Protein AF-A0A8S3DIQ6-F1 (afdb_monomer)

pLDDT: mean 82.95, std 13.75, range [52.34, 98.12]

Foldseek 3Di:
DVVVVVVVVCVVVVVVVVVVVVVVVVVVVVVCCVVCVPDDDDDDDQFDFDWAQDPPDDDDDDPDPPVPDDRTDTRDGRHD

Organism: NCBI:txid392030

Mean predicted aligned error: 11.25 Å

Secondary structure (DSSP, 8-state):
-HHHHHHHHHHHHHHHHHHHHHHHHHHHHHHHHHHHTTPPP----TT-EEEE-PPTTS---SSS-TTSS-SSEEEEEP--

Structure (mmCIF, N/CA/C/O backbone):
data_AF-A0A8S3DIQ6-F1
#
_entry.id   AF-A0A8S3DIQ6-F1
#
loop_
_atom_site.group_PDB
_atom_site.id
_atom_site.type_symbol
_atom_site.label_atom_id
_atom_site.label_alt_id
_atom_site.label_comp_id
_atom_site.label_asym_id
_atom_site.label_entity_id
_atom_site.label_seq_id
_atom_site.pdbx_PDB_ins_code
_atom_site.Cartn_x
_atom_site.Cartn_y
_atom_site.Cartn_z
_atom_site.occupancy
_atom_site.B_iso_or_equiv
_atom_site.auth_seq_id
_atom_site.auth_comp_id
_atom_site.auth_asym_id
_atom_site.auth_atom_id
_atom_site.pdbx_PDB_model_num
ATOM 1 N N . GLU A 1 1 ? 5.961 0.190 -48.205 1.00 61.47 1 GLU A N 1
ATOM 2 C CA . GLU A 1 1 ? 7.189 0.631 -47.497 1.00 61.47 1 GLU A CA 1
ATOM 3 C C . GLU A 1 1 ? 7.015 0.836 -45.982 1.00 61.47 1 GLU A C 1
ATOM 5 O O . GLU A 1 1 ? 7.824 0.304 -45.230 1.00 61.47 1 GLU A O 1
ATOM 10 N N . LEU A 1 2 ? 5.928 1.455 -45.488 1.00 63.28 2 LEU A N 1
ATOM 11 C CA . LEU A 1 2 ? 5.652 1.614 -44.037 1.00 63.28 2 LEU A CA 1
ATOM 12 C C . LEU A 1 2 ? 5.674 0.310 -43.205 1.00 63.28 2 LEU A C 1
ATOM 14 O O . LEU A 1 2 ? 6.076 0.315 -42.043 1.00 63.28 2 LEU A O 1
ATOM 18 N N . SER A 1 3 ? 5.263 -0.820 -43.789 1.00 78.69 3 SER A N 1
ATOM 19 C CA . SER A 1 3 ? 5.250 -2.123 -43.102 1.00 78.69 3 SER A CA 1
ATOM 20 C C . SER A 1 3 ? 6.658 -2.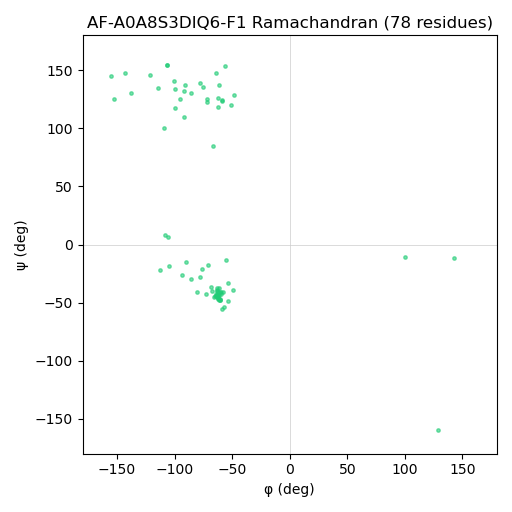663 -42.810 1.00 78.69 3 SER A C 1
ATOM 22 O O . SER A 1 3 ? 6.881 -3.234 -41.745 1.00 78.69 3 SER A O 1
ATOM 24 N N . ALA A 1 4 ? 7.623 -2.449 -43.712 1.00 81.75 4 ALA A N 1
ATOM 25 C CA . ALA A 1 4 ? 8.998 -2.923 -43.538 1.00 81.75 4 ALA A CA 1
ATOM 26 C C . ALA A 1 4 ? 9.741 -2.102 -42.474 1.00 81.75 4 ALA A C 1
ATOM 28 O O . ALA A 1 4 ? 10.387 -2.669 -41.594 1.00 81.75 4 ALA A O 1
ATOM 29 N N . TYR A 1 5 ? 9.557 -0.778 -42.497 1.00 80.38 5 TYR A N 1
ATOM 30 C CA . TYR A 1 5 ? 10.087 0.126 -41.477 1.00 80.38 5 TYR A CA 1
ATOM 31 C C . TYR A 1 5 ? 9.537 -0.202 -40.082 1.00 80.38 5 TYR A C 1
ATOM 33 O O . TYR A 1 5 ? 10.304 -0.369 -39.138 1.00 80.38 5 TYR A O 1
ATOM 41 N N . ARG A 1 6 ? 8.217 -0.403 -39.960 1.00 82.12 6 ARG A N 1
ATOM 42 C CA . ARG A 1 6 ? 7.578 -0.807 -38.698 1.00 82.12 6 ARG A CA 1
ATOM 43 C C . ARG A 1 6 ? 8.090 -2.154 -38.188 1.00 8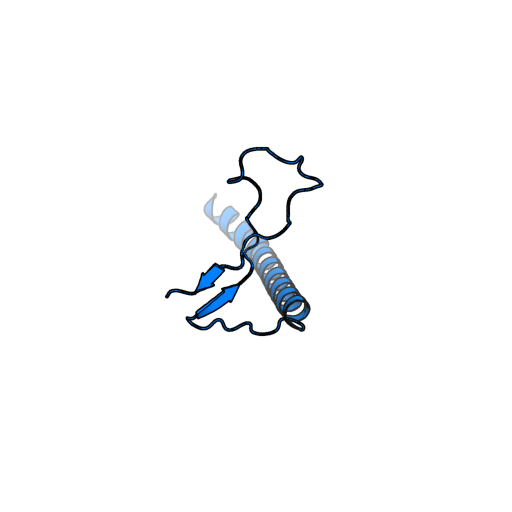2.12 6 ARG A C 1
ATOM 45 O O . ARG A 1 6 ? 8.304 -2.296 -36.991 1.00 82.12 6 ARG A O 1
ATOM 52 N N . LYS A 1 7 ? 8.293 -3.138 -39.071 1.00 83.31 7 LYS A N 1
ATOM 53 C CA . LYS A 1 7 ? 8.852 -4.445 -38.693 1.00 83.31 7 LYS A CA 1
ATOM 54 C C . LYS A 1 7 ? 10.272 -4.309 -38.148 1.00 83.31 7 LYS A C 1
ATOM 56 O O . LYS A 1 7 ? 10.539 -4.856 -37.088 1.00 83.31 7 LYS A O 1
ATOM 61 N N . ARG A 1 8 ? 11.143 -3.543 -38.812 1.00 81.31 8 ARG A N 1
ATOM 62 C CA . ARG A 1 8 ? 12.511 -3.287 -38.333 1.00 81.31 8 ARG A CA 1
ATOM 63 C C . ARG A 1 8 ? 12.507 -2.567 -36.986 1.00 81.31 8 ARG A C 1
ATOM 65 O O . ARG A 1 8 ? 13.140 -3.025 -36.049 1.00 81.31 8 ARG A O 1
ATOM 72 N N . LEU A 1 9 ? 11.702 -1.512 -36.867 1.00 80.19 9 LEU A N 1
ATOM 73 C CA . LEU A 1 9 ? 11.550 -0.763 -35.624 1.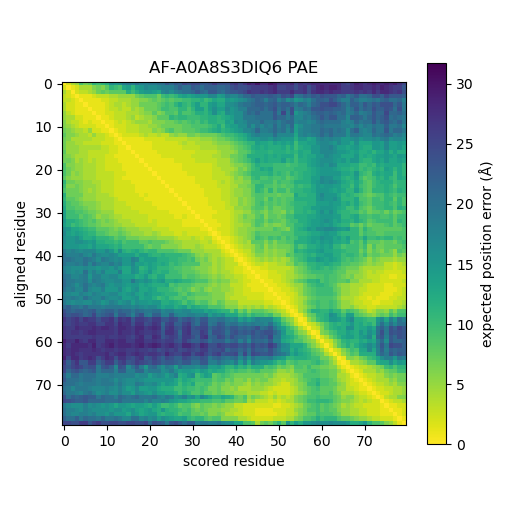00 80.19 9 LEU A CA 1
ATOM 74 C C . LEU A 1 9 ? 11.076 -1.658 -34.469 1.00 80.19 9 LEU A C 1
ATOM 76 O O . LEU A 1 9 ? 11.572 -1.536 -33.358 1.00 80.19 9 LEU A O 1
ATOM 80 N N . LEU A 1 10 ? 10.137 -2.573 -34.719 1.00 84.06 10 LEU A N 1
ATOM 81 C CA . LEU A 1 10 ? 9.705 -3.544 -33.714 1.00 84.06 10 LEU A CA 1
ATOM 82 C C . LEU A 1 10 ? 10.811 -4.550 -33.383 1.00 84.06 10 LEU A C 1
ATOM 84 O O . LEU A 1 10 ? 10.991 -4.868 -32.217 1.00 84.06 10 LEU A O 1
ATOM 88 N N . VAL A 1 11 ? 11.574 -5.035 -34.360 1.00 88.19 11 VAL A N 1
ATOM 89 C CA . VAL A 1 11 ? 12.711 -5.931 -34.091 1.00 88.19 11 VAL A CA 1
ATOM 90 C C . VAL A 1 11 ? 13.763 -5.246 -33.214 1.00 88.19 11 VAL A C 1
ATOM 92 O O . VAL A 1 11 ? 14.285 -5.888 -32.309 1.00 88.19 11 VAL A O 1
ATOM 95 N N . ASP A 1 12 ? 13.998 -3.951 -33.415 1.00 84.25 12 ASP A N 1
ATOM 96 C CA . ASP A 1 12 ? 15.003 -3.189 -32.669 1.00 84.25 12 ASP A CA 1
ATOM 97 C C . ASP A 1 12 ? 14.489 -2.742 -31.280 1.00 84.25 12 ASP A C 1
ATOM 99 O O . ASP A 1 12 ? 15.207 -2.826 -30.284 1.00 84.25 12 ASP A O 1
ATOM 103 N N . LEU A 1 13 ? 13.228 -2.295 -31.178 1.00 86.50 13 LEU A N 1
ATOM 104 C CA . LEU A 1 13 ? 12.650 -1.757 -29.936 1.00 86.50 13 LEU A CA 1
ATOM 105 C C . LEU A 1 13 ? 12.069 -2.823 -29.005 1.00 86.50 13 LEU A C 1
ATOM 107 O O . LEU A 1 13 ? 12.047 -2.622 -27.791 1.00 86.50 13 LEU A O 1
ATOM 111 N N . MET A 1 14 ? 11.571 -3.944 -29.532 1.00 90.31 14 MET A N 1
ATOM 112 C CA . MET A 1 14 ? 10.954 -4.981 -28.697 1.00 90.31 14 MET A CA 1
ATOM 113 C C . MET A 1 14 ? 11.935 -5.619 -27.704 1.00 90.31 14 MET A C 1
ATOM 115 O O . MET A 1 14 ? 11.520 -5.845 -26.566 1.00 90.31 14 MET A O 1
ATOM 119 N N . PRO A 1 15 ? 13.209 -5.885 -28.054 1.00 93.06 15 PRO A N 1
ATOM 120 C CA . PRO A 1 15 ? 14.207 -6.329 -27.087 1.00 93.06 15 PRO A CA 1
ATOM 121 C C . PRO A 1 15 ? 14.426 -5.298 -25.978 1.00 93.06 15 PRO A C 1
ATOM 123 O O . PRO A 1 15 ? 14.341 -5.653 -24.808 1.00 93.06 15 PRO A O 1
ATOM 126 N N . ALA A 1 16 ? 14.606 -4.020 -26.328 1.00 91.44 16 ALA A N 1
ATOM 127 C CA . ALA A 1 16 ? 14.813 -2.944 -25.355 1.00 91.44 16 ALA A CA 1
ATOM 128 C C . ALA A 1 16 ? 13.601 -2.736 -24.427 1.00 91.44 16 ALA A C 1
ATOM 130 O O . ALA A 1 16 ? 13.750 -2.493 -23.232 1.00 91.44 16 ALA A O 1
ATOM 131 N N . TYR A 1 17 ? 12.384 -2.866 -24.957 1.00 93.62 17 TYR A N 1
ATOM 132 C CA . TYR A 1 17 ? 11.165 -2.812 -24.153 1.00 93.62 17 TYR A CA 1
ATOM 133 C C . TYR A 1 17 ? 11.078 -3.983 -23.166 1.00 93.62 17 TYR A C 1
ATOM 135 O O . TYR A 1 17 ? 10.735 -3.784 -22.000 1.00 93.62 17 TYR A O 1
ATOM 143 N N . ARG A 1 18 ? 11.390 -5.204 -23.621 1.00 94.88 18 ARG A N 1
ATOM 144 C CA . ARG A 1 18 ? 11.370 -6.402 -22.771 1.00 94.88 18 ARG A CA 1
ATOM 145 C C . ARG A 1 18 ? 12.384 -6.292 -21.639 1.00 94.88 18 ARG A C 1
ATOM 147 O O . ARG A 1 18 ? 12.003 -6.488 -20.492 1.00 94.88 18 ARG A O 1
ATOM 154 N N . THR A 1 19 ? 13.617 -5.888 -21.941 1.00 96.44 19 THR A N 1
ATOM 155 C CA . THR A 1 19 ? 14.657 -5.717 -20.918 1.00 96.44 19 THR A CA 1
ATOM 156 C C . THR A 1 19 ? 14.277 -4.644 -19.901 1.00 96.44 19 THR A C 1
ATOM 158 O O . THR A 1 19 ? 14.383 -4.874 -18.700 1.00 96.44 19 THR A O 1
ATOM 161 N N . ALA A 1 20 ? 13.765 -3.494 -20.349 1.00 96.81 20 ALA A N 1
ATOM 162 C CA . ALA A 1 20 ? 13.304 -2.443 -19.444 1.00 96.81 20 ALA A CA 1
ATOM 163 C C . ALA A 1 20 ? 12.180 -2.932 -18.517 1.00 96.81 20 ALA A C 1
ATOM 165 O O . ALA A 1 20 ? 12.176 -2.627 -17.324 1.00 96.81 20 ALA A O 1
ATOM 166 N N . ARG A 1 21 ? 11.241 -3.719 -19.050 1.00 97.31 21 ARG A N 1
ATOM 167 C CA . ARG A 1 21 ? 10.141 -4.291 -18.272 1.00 97.31 21 ARG A CA 1
ATOM 168 C C . ARG A 1 21 ? 10.630 -5.301 -17.234 1.00 97.31 21 ARG A C 1
ATOM 170 O O . ARG A 1 21 ? 10.223 -5.210 -16.083 1.00 97.31 21 ARG A O 1
ATOM 177 N N . GLU A 1 22 ? 11.536 -6.196 -17.612 1.00 97.94 22 GLU A N 1
ATOM 178 C CA . GLU A 1 22 ? 12.139 -7.168 -16.691 1.00 97.94 22 GLU A CA 1
ATOM 179 C C . GLU A 1 22 ? 12.882 -6.473 -15.540 1.00 97.94 22 GLU A C 1
ATOM 181 O O . GLU A 1 22 ? 12.725 -6.846 -14.378 1.00 97.94 22 GLU A O 1
ATOM 186 N N . LEU A 1 23 ? 13.635 -5.409 -15.836 1.00 98.12 23 LEU A N 1
ATOM 187 C CA . LEU A 1 23 ? 14.328 -4.619 -14.815 1.00 98.12 23 LEU A CA 1
ATOM 188 C C . LEU A 1 23 ? 13.356 -3.930 -13.849 1.00 98.12 23 LEU A C 1
ATOM 190 O O . LEU A 1 23 ? 13.614 -3.888 -12.643 1.00 98.12 23 LEU A O 1
ATOM 194 N N . LEU A 1 24 ? 12.235 -3.410 -14.355 1.00 98.00 24 LEU A N 1
ATOM 195 C CA . LEU A 1 24 ? 11.186 -2.831 -13.515 1.00 98.00 24 LEU A CA 1
ATOM 196 C C . LEU A 1 24 ? 10.550 -3.882 -12.605 1.00 98.00 24 LEU A C 1
ATOM 198 O O . LEU A 1 24 ? 10.367 -3.618 -11.418 1.00 98.00 24 LEU A O 1
ATOM 202 N N . ASP A 1 25 ? 10.271 -5.077 -13.122 1.00 97.88 25 ASP A N 1
ATOM 203 C CA . ASP A 1 25 ? 9.690 -6.161 -12.330 1.00 97.88 25 ASP A CA 1
ATOM 204 C C . ASP A 1 25 ? 10.640 -6.600 -11.204 1.00 97.88 25 ASP A C 1
ATOM 206 O O . ASP A 1 25 ? 10.218 -6.728 -10.051 1.00 97.88 25 ASP A O 1
ATOM 210 N N . ILE A 1 26 ? 11.940 -6.734 -11.490 1.00 97.88 26 ILE A N 1
ATOM 211 C CA . ILE A 1 26 ? 12.970 -7.030 -10.478 1.00 97.88 26 ILE A CA 1
ATOM 212 C C . ILE A 1 26 ? 13.046 -5.914 -9.427 1.00 97.88 26 ILE A C 1
ATOM 214 O O . ILE A 1 26 ? 13.125 -6.185 -8.223 1.00 97.88 26 ILE A O 1
ATOM 218 N N . SER A 1 27 ? 12.997 -4.653 -9.862 1.00 97.06 27 SER A N 1
ATOM 219 C CA . SER A 1 27 ? 12.990 -3.494 -8.967 1.00 97.06 27 SER A CA 1
ATOM 220 C C . SER A 1 27 ? 11.775 -3.514 -8.033 1.00 97.06 27 SER A C 1
ATOM 222 O O . SER A 1 27 ? 11.931 -3.422 -6.814 1.00 97.06 27 SER A O 1
ATOM 224 N N . HIS A 1 28 ? 10.571 -3.744 -8.566 1.00 96.88 28 HIS A N 1
ATOM 225 C CA . HIS A 1 28 ? 9.343 -3.849 -7.776 1.00 96.88 28 HIS A CA 1
ATOM 226 C C . HIS A 1 28 ? 9.375 -5.020 -6.790 1.00 96.88 28 HIS A C 1
ATOM 228 O O . HIS A 1 28 ? 8.951 -4.869 -5.644 1.00 96.88 28 HIS A O 1
ATOM 234 N N . GLN A 1 29 ? 9.904 -6.178 -7.192 1.00 96.69 29 GLN A N 1
ATOM 235 C C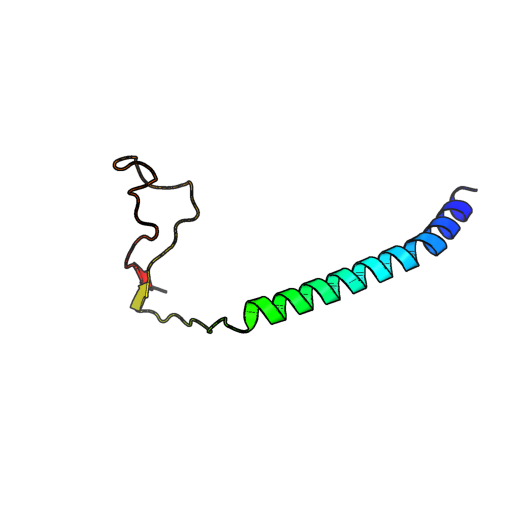A . GLN A 1 29 ? 10.071 -7.324 -6.293 1.00 96.69 29 GLN A CA 1
ATOM 236 C C . GLN A 1 29 ? 11.039 -7.007 -5.150 1.00 96.69 29 GLN A C 1
ATOM 238 O O . GLN A 1 29 ? 10.753 -7.311 -3.990 1.00 96.69 29 GLN A O 1
ATOM 243 N N . THR A 1 30 ? 12.156 -6.349 -5.459 1.00 96.00 30 THR A N 1
ATOM 244 C CA . THR A 1 30 ? 13.161 -5.935 -4.472 1.00 96.00 30 THR A CA 1
ATOM 245 C C . THR A 1 30 ? 12.572 -4.925 -3.492 1.00 96.00 30 THR A C 1
ATOM 247 O O . THR A 1 30 ? 12.724 -5.071 -2.278 1.00 96.00 30 THR A O 1
ATOM 250 N N . GLN A 1 31 ? 11.832 -3.944 -4.014 1.00 94.38 31 GLN A N 1
ATOM 251 C CA . GLN A 1 31 ? 11.103 -2.959 -3.229 1.00 94.38 31 GLN A CA 1
ATOM 252 C C . GLN A 1 31 ? 10.102 -3.653 -2.300 1.00 94.38 31 GLN A C 1
ATOM 254 O O . GLN A 1 31 ? 10.178 -3.502 -1.083 1.00 94.38 31 GLN A O 1
ATOM 259 N N . SER A 1 32 ? 9.209 -4.473 -2.853 1.00 93.25 32 SER A N 1
ATOM 260 C CA . SER A 1 32 ? 8.210 -5.218 -2.086 1.00 93.25 32 SER A CA 1
ATOM 261 C C . SER A 1 32 ? 8.862 -6.029 -0.969 1.00 93.25 32 SER A C 1
ATOM 263 O O . SER A 1 32 ? 8.479 -5.891 0.190 1.00 93.25 32 SER A O 1
ATOM 265 N N . ARG A 1 33 ? 9.921 -6.789 -1.274 1.00 92.00 33 ARG A N 1
ATOM 266 C CA . ARG A 1 33 ? 10.665 -7.554 -0.272 1.00 92.00 33 ARG A CA 1
ATOM 267 C C . ARG A 1 33 ? 11.202 -6.648 0.833 1.00 92.00 33 ARG A C 1
ATOM 269 O O . ARG A 1 33 ? 10.899 -6.909 1.990 1.00 92.00 33 ARG A O 1
ATOM 276 N N . HIS A 1 34 ? 11.945 -5.593 0.492 1.00 92.38 34 HIS A N 1
ATOM 277 C CA . HIS A 1 34 ? 12.589 -4.699 1.460 1.00 92.38 34 HIS A CA 1
ATOM 278 C C . HIS A 1 34 ? 11.577 -3.966 2.354 1.00 92.38 34 HIS A C 1
ATOM 280 O O . HIS A 1 34 ? 11.725 -3.935 3.574 1.00 92.38 34 HIS A O 1
ATOM 286 N N . TYR A 1 35 ? 10.516 -3.405 1.770 1.00 89.56 35 TYR A N 1
ATOM 287 C CA . TYR A 1 35 ? 9.505 -2.658 2.522 1.00 89.56 35 TYR A CA 1
ATOM 288 C C . TYR A 1 35 ? 8.542 -3.560 3.303 1.00 89.56 35 TYR A C 1
ATOM 290 O O . TYR A 1 35 ? 7.930 -3.090 4.265 1.00 89.56 35 TYR A O 1
ATOM 298 N N . ASN A 1 36 ? 8.407 -4.837 2.927 1.00 90.75 36 ASN A N 1
ATOM 299 C CA . ASN A 1 36 ? 7.559 -5.790 3.641 1.00 90.75 36 ASN A CA 1
ATOM 300 C C . ASN A 1 36 ? 8.288 -6.547 4.763 1.00 90.75 36 ASN A C 1
ATOM 302 O O . ASN A 1 36 ? 7.593 -7.085 5.617 1.00 90.75 36 ASN A O 1
ATOM 306 N N . VAL A 1 37 ? 9.634 -6.553 4.832 1.00 90.44 37 VAL A N 1
ATOM 307 C CA . VAL A 1 37 ? 10.407 -7.311 5.854 1.00 90.44 37 VAL A CA 1
ATOM 308 C C . VAL A 1 37 ? 9.906 -7.069 7.281 1.00 90.44 37 VAL A C 1
ATOM 310 O O . VAL A 1 37 ? 9.844 -7.994 8.085 1.00 90.44 37 VAL A O 1
ATOM 313 N N . HIS A 1 38 ? 9.541 -5.828 7.602 1.00 85.25 38 HIS A N 1
ATOM 314 C CA . HIS A 1 38 ? 9.115 -5.434 8.948 1.00 85.25 38 HIS A CA 1
ATOM 315 C C . HIS A 1 38 ? 7.616 -5.153 9.060 1.00 85.25 38 HIS A C 1
ATOM 317 O O . HIS A 1 38 ? 7.159 -4.659 10.095 1.00 85.25 38 HIS A O 1
ATOM 323 N N . ARG A 1 39 ? 6.833 -5.447 8.016 1.00 85.12 39 ARG A N 1
ATOM 324 C CA . ARG A 1 39 ? 5.379 -5.334 8.111 1.00 85.12 39 ARG A CA 1
ATOM 325 C C . ARG A 1 39 ? 4.864 -6.457 8.994 1.00 85.12 39 ARG A C 1
ATOM 327 O O . ARG A 1 39 ? 5.127 -7.628 8.748 1.00 85.12 39 ARG A O 1
ATOM 334 N N . ARG A 1 40 ? 4.120 -6.082 10.028 1.00 85.88 40 ARG A N 1
ATOM 335 C CA . ARG A 1 40 ? 3.369 -7.031 10.844 1.00 85.88 40 ARG A CA 1
ATOM 336 C C . ARG A 1 40 ? 1.971 -7.149 10.246 1.00 85.88 40 ARG A C 1
ATOM 338 O O . ARG A 1 40 ? 1.389 -6.100 9.953 1.00 85.88 40 ARG A O 1
ATOM 345 N N . PRO A 1 41 ? 1.441 -8.367 10.045 1.00 83.62 41 PRO A N 1
ATOM 346 C CA . PRO A 1 41 ? 0.031 -8.513 9.728 1.00 83.62 41 PRO A CA 1
ATOM 347 C C . PRO A 1 41 ? -0.761 -7.903 10.888 1.00 83.62 41 PRO A C 1
ATOM 349 O O . PRO A 1 41 ? -0.530 -8.237 12.050 1.00 83.62 41 PRO A O 1
ATOM 352 N N . LEU A 1 42 ? -1.611 -6.932 10.571 1.00 84.38 42 LEU A N 1
ATOM 353 C CA . LEU A 1 42 ? -2.510 -6.306 11.527 1.00 84.38 42 LEU A CA 1
ATOM 354 C C . LEU A 1 42 ? -3.910 -6.777 11.164 1.00 84.38 42 LEU A C 1
ATOM 356 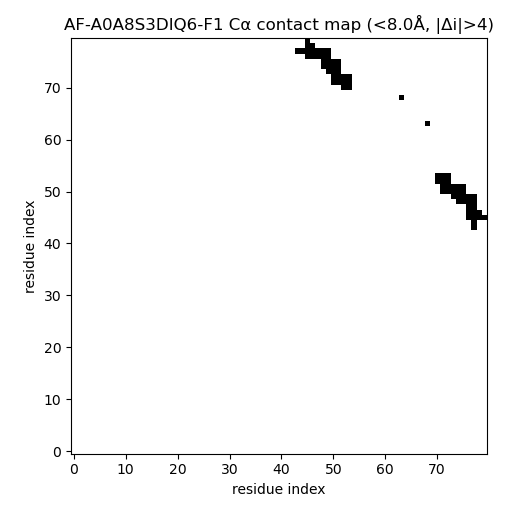O O . LEU A 1 42 ? -4.488 -6.313 10.183 1.00 84.38 42 LEU A O 1
ATOM 360 N N . GLU A 1 43 ? -4.394 -7.755 11.914 1.00 89.06 43 GLU A N 1
ATOM 361 C CA . GLU A 1 43 ? -5.761 -8.242 11.799 1.00 89.06 43 GLU A CA 1
ATOM 362 C C . GLU A 1 43 ? -6.632 -7.449 12.764 1.00 89.06 43 GLU A C 1
ATOM 364 O O . GLU A 1 43 ? -6.229 -7.155 13.890 1.00 89.06 43 GLU A O 1
ATOM 369 N N . PHE A 1 44 ? -7.806 -7.063 12.286 1.00 90.62 44 PHE A N 1
ATOM 370 C CA . PHE A 1 44 ? -8.770 -6.289 13.044 1.00 90.62 44 PHE A CA 1
ATOM 371 C C . PHE A 1 44 ? -10.009 -7.139 13.283 1.00 90.62 44 PHE A C 1
ATOM 373 O O . PHE A 1 44 ? -10.517 -7.757 12.348 1.00 90.62 44 PHE A O 1
ATOM 380 N N . ASN A 1 45 ? -10.509 -7.134 14.514 1.00 93.31 45 ASN A N 1
ATOM 381 C CA . ASN A 1 45 ? -11.729 -7.830 14.887 1.00 93.31 45 ASN A CA 1
ATOM 382 C C . ASN A 1 45 ? -12.881 -6.851 15.105 1.00 93.31 45 ASN A C 1
ATOM 384 O O . ASN A 1 45 ? -12.695 -5.689 15.481 1.00 93.31 45 ASN A O 1
ATOM 388 N N . ILE A 1 46 ? -14.104 -7.350 14.922 1.00 95.12 46 ILE A N 1
ATOM 389 C CA . ILE A 1 46 ? -15.311 -6.611 15.289 1.00 95.12 46 ILE A CA 1
ATOM 390 C C . ILE A 1 46 ? -15.245 -6.302 16.787 1.00 95.12 46 ILE A C 1
ATOM 392 O O . ILE A 1 46 ? -15.112 -7.193 17.624 1.00 95.12 46 ILE A O 1
ATOM 396 N N . GLY A 1 47 ? -15.363 -5.021 17.119 1.00 92.81 47 GLY A N 1
ATOM 397 C CA . GLY A 1 47 ? -15.279 -4.515 18.480 1.00 92.81 47 GLY A CA 1
ATOM 398 C C . GLY A 1 47 ? -13.937 -3.906 18.878 1.00 92.81 47 GLY A C 1
ATOM 399 O O . GLY A 1 47 ? -13.910 -3.220 19.902 1.00 92.81 47 GLY A O 1
ATOM 400 N N . ASP A 1 48 ? -12.882 -4.068 18.075 1.00 94.44 48 ASP A N 1
ATOM 401 C CA . ASP A 1 48 ? -11.594 -3.419 18.325 1.00 94.44 48 ASP A CA 1
ATOM 402 C C . ASP A 1 48 ? -11.714 -1.892 18.236 1.00 94.44 48 ASP A C 1
ATOM 404 O O . ASP A 1 48 ? -12.503 -1.345 17.459 1.00 94.44 48 ASP A O 1
ATOM 408 N N . LEU A 1 49 ? -10.906 -1.199 19.042 1.00 93.94 49 LEU A N 1
ATOM 409 C CA . LEU A 1 49 ? -10.797 0.256 19.047 1.00 93.94 49 LEU A CA 1
ATOM 410 C C . LEU A 1 49 ? -9.569 0.694 18.249 1.00 93.94 49 LEU A C 1
ATOM 412 O O . LEU A 1 49 ? -8.434 0.404 18.629 1.00 93.94 49 LEU A O 1
ATOM 416 N N . VAL A 1 50 ? -9.793 1.431 17.164 1.00 90.94 50 VAL A N 1
ATOM 417 C CA . VAL A 1 50 ? -8.742 1.836 16.226 1.00 90.94 50 VAL A CA 1
ATOM 418 C C . VAL A 1 50 ? -8.635 3.348 16.081 1.00 90.94 50 VAL A C 1
ATOM 420 O O . VAL A 1 50 ? -9.620 4.085 16.124 1.00 90.94 50 VAL A O 1
ATOM 423 N N . TRP A 1 51 ? -7.404 3.808 15.876 1.00 90.88 51 TRP A N 1
ATOM 424 C CA . TRP A 1 51 ? -7.098 5.191 15.525 1.00 90.88 51 TRP A CA 1
ATOM 425 C C . TRP A 1 51 ? -6.969 5.308 14.011 1.00 90.88 51 TRP A C 1
ATOM 427 O O . TRP A 1 51 ? -6.150 4.614 13.404 1.00 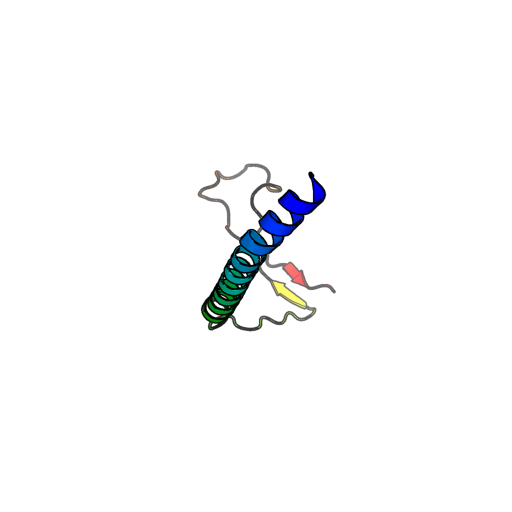90.88 51 TRP A O 1
ATOM 437 N N . VAL A 1 52 ? -7.728 6.212 13.402 1.00 85.94 52 VAL A N 1
ATOM 438 C CA . VAL A 1 52 ? -7.752 6.401 11.949 1.00 85.94 52 VAL A CA 1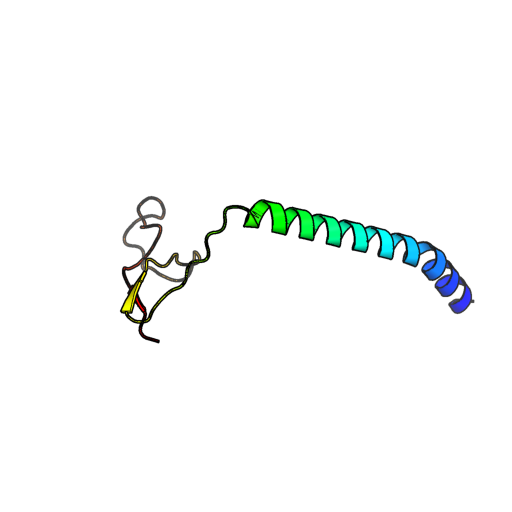
ATOM 439 C C . VAL A 1 52 ? -6.874 7.590 11.583 1.00 85.94 52 VAL A C 1
ATOM 441 O O . VAL A 1 52 ? -6.919 8.639 12.218 1.00 85.94 52 VAL A O 1
ATOM 444 N N . THR A 1 53 ? -6.031 7.427 10.564 1.00 83.19 53 THR A N 1
ATOM 445 C CA . THR A 1 53 ? -5.280 8.552 9.992 1.00 83.19 53 THR A CA 1
ATOM 446 C C . THR A 1 53 ? -6.111 9.122 8.852 1.00 83.19 53 THR A C 1
ATOM 448 O O . THR A 1 53 ? -6.262 8.462 7.826 1.00 83.19 53 THR A O 1
ATOM 451 N N . SER A 1 54 ? -6.664 10.321 9.024 1.00 70.81 54 SER A N 1
ATOM 452 C CA . SER A 1 54 ? -7.376 11.016 7.951 1.00 70.81 54 SER A CA 1
ATOM 453 C C . SER A 1 54 ? -6.406 11.292 6.797 1.00 70.81 54 SER A C 1
ATOM 455 O O . SER A 1 54 ? -5.356 11.909 7.013 1.00 70.81 54 SER A O 1
ATOM 457 N N . LEU A 1 55 ? -6.734 10.870 5.571 1.00 64.12 55 LEU A N 1
ATOM 458 C CA . LEU A 1 55 ? -6.010 11.346 4.392 1.00 64.12 55 LEU A CA 1
ATOM 459 C C . LEU A 1 55 ? -6.227 12.864 4.322 1.00 64.12 55 LEU A C 1
ATOM 461 O O . LEU A 1 55 ? -7.365 13.329 4.285 1.00 64.12 55 LEU A O 1
ATOM 465 N N . SER A 1 56 ? -5.145 13.635 4.409 1.00 55.94 56 SER A N 1
ATOM 466 C CA . SER A 1 56 ? -5.191 15.087 4.592 1.00 55.94 56 SER A CA 1
ATOM 467 C C . SER A 1 56 ? -6.108 15.770 3.573 1.00 55.94 56 SER A C 1
ATOM 469 O O . SER A 1 56 ? -5.831 15.708 2.376 1.00 55.94 56 SER A O 1
ATOM 471 N N . GLY A 1 57 ? -7.143 16.468 4.049 1.00 54.06 57 GLY A N 1
ATOM 472 C CA . GLY A 1 57 ? -7.844 17.469 3.243 1.00 54.06 57 GLY A CA 1
ATOM 473 C C . GLY A 1 57 ? -9.357 17.585 3.406 1.00 54.06 57 GLY A C 1
ATOM 474 O O . GLY A 1 57 ? -9.892 18.559 2.892 1.00 54.06 57 GLY A O 1
ATOM 475 N N . ILE A 1 58 ? -10.056 16.656 4.074 1.00 53.69 58 ILE A N 1
ATOM 476 C CA . ILE A 1 58 ? -11.533 16.619 3.959 1.00 53.69 58 ILE A CA 1
ATOM 477 C C . ILE A 1 58 ? -12.305 16.973 5.236 1.00 53.69 58 ILE A C 1
ATOM 479 O O . ILE A 1 58 ? -13.411 17.485 5.132 1.00 53.69 58 ILE A O 1
ATOM 483 N N . THR A 1 59 ? -11.735 16.861 6.427 1.00 53.81 59 THR A N 1
ATOM 484 C CA . THR A 1 59 ? -12.398 17.294 7.670 1.00 53.81 59 THR A CA 1
ATOM 485 C C . THR A 1 59 ? -11.284 17.650 8.647 1.00 53.81 59 THR A C 1
ATOM 487 O O . THR A 1 59 ? -10.311 16.920 8.759 1.00 53.81 59 THR A O 1
ATOM 490 N N . MET A 1 60 ? -11.228 18.835 9.244 1.00 52.88 60 MET A N 1
ATOM 491 C CA . MET A 1 60 ? -12.142 19.316 10.272 1.00 52.88 60 MET A CA 1
ATOM 492 C C . MET A 1 60 ? -12.159 20.848 10.276 1.00 52.88 60 MET A C 1
ATOM 494 O O . MET A 1 60 ? -11.127 21.499 10.071 1.00 52.88 60 MET A O 1
ATOM 498 N N . ASP A 1 61 ? -13.326 21.413 10.560 1.00 54.38 61 ASP A N 1
ATOM 499 C CA . ASP A 1 61 ? -13.534 22.842 10.739 1.00 54.38 61 ASP A CA 1
ATOM 500 C C . ASP A 1 61 ? -12.489 23.447 11.690 1.00 54.38 61 ASP A C 1
ATOM 502 O O . ASP A 1 61 ? -12.174 22.938 12.770 1.00 54.38 61 ASP A O 1
ATOM 506 N N . LYS A 1 62 ? -11.863 24.519 11.204 1.00 53.72 62 LYS A N 1
ATOM 507 C CA . LYS A 1 62 ? -10.595 25.081 11.676 1.00 53.72 62 LYS A CA 1
ATOM 508 C C . LYS A 1 62 ? -10.697 25.662 13.095 1.00 53.72 62 LYS A C 1
ATOM 510 O O . LYS A 1 62 ? -10.823 26.871 13.243 1.00 53.72 62 LYS A O 1
ATOM 515 N N . TRP A 1 63 ? -10.548 24.845 14.141 1.00 52.34 63 TRP A N 1
ATOM 516 C CA . TRP A 1 63 ? -10.343 25.363 15.510 1.00 52.34 63 TRP A CA 1
ATOM 517 C C . TRP A 1 63 ? -8.853 25.485 15.881 1.00 52.34 63 TRP A C 1
ATOM 519 O O . TRP A 1 63 ? -8.470 26.308 16.709 1.00 52.34 63 TRP A O 1
ATOM 529 N N . ARG A 1 64 ? -7.960 24.692 15.273 1.00 55.06 64 ARG A N 1
ATOM 530 C CA . ARG A 1 64 ? -6.520 24.691 15.597 1.00 55.06 64 ARG A CA 1
ATOM 531 C C . ARG A 1 64 ? -5.695 24.625 14.315 1.00 55.06 64 ARG A C 1
ATOM 533 O O . ARG A 1 64 ? -5.978 23.806 13.443 1.00 55.06 64 ARG A O 1
ATOM 540 N N . GLY A 1 65 ? -4.703 25.509 14.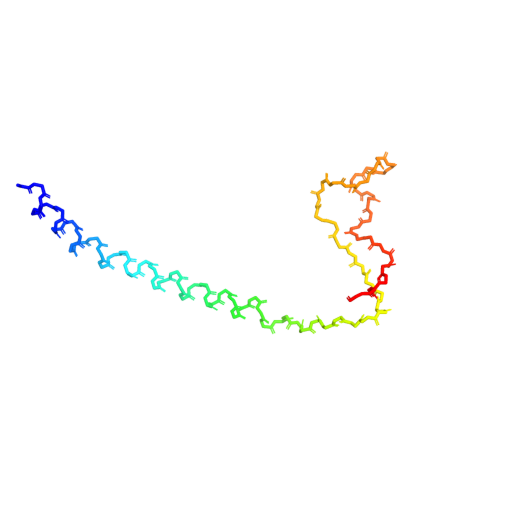172 1.00 60.22 65 GLY A N 1
ATOM 541 C CA . GLY A 1 65 ? -3.817 25.533 13.001 1.00 60.22 65 GLY A CA 1
ATOM 542 C C . GLY A 1 65 ? -3.128 24.182 12.784 1.00 60.22 65 GLY 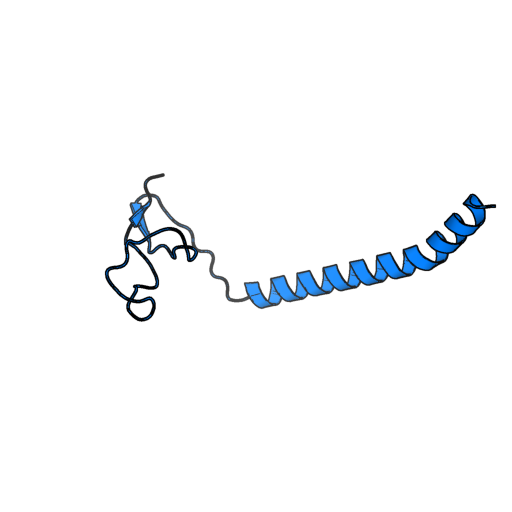A C 1
ATOM 543 O O . GLY A 1 65 ? -2.915 23.446 13.745 1.00 60.22 65 GLY A O 1
ATOM 544 N N . GLY A 1 66 ? -2.752 23.857 11.542 1.00 65.69 66 GLY A N 1
ATOM 545 C CA . GLY A 1 66 ? -2.285 22.516 11.138 1.00 65.69 66 GLY A CA 1
ATOM 546 C C . GLY A 1 66 ? -1.104 21.929 11.930 1.00 65.69 66 GLY A C 1
ATOM 547 O O . GLY A 1 66 ? -0.854 20.733 11.850 1.00 65.69 66 GLY A O 1
ATOM 548 N N . LYS A 1 67 ? -0.398 22.734 12.738 1.00 69.75 67 LYS A N 1
ATOM 549 C CA . LYS A 1 67 ? 0.655 22.268 13.659 1.00 69.75 67 LYS A CA 1
ATOM 550 C C . LYS A 1 67 ? 0.126 21.619 14.945 1.00 69.75 67 LYS A C 1
ATOM 552 O O . LYS A 1 67 ? 0.830 20.804 15.527 1.00 69.75 67 LYS A O 1
ATOM 557 N N . LEU A 1 68 ? -1.067 22.003 15.403 1.00 73.50 68 LEU A N 1
ATOM 558 C CA . LEU A 1 68 ? -1.673 21.539 16.660 1.00 73.50 68 LEU A CA 1
ATOM 559 C C . LEU A 1 68 ? -2.818 20.543 16.435 1.00 73.50 68 LEU A C 1
ATOM 561 O O . LEU A 1 68 ? -3.518 20.190 17.383 1.00 73.50 68 LEU A O 1
ATOM 565 N N . GLN A 1 69 ? -3.045 20.121 15.190 1.00 72.81 69 GLN A N 1
ATOM 566 C CA . GLN A 1 69 ? -4.065 19.127 14.885 1.00 72.81 69 GLN A CA 1
ATOM 567 C C . GLN A 1 69 ? -3.562 17.724 15.247 1.00 72.81 69 GLN A C 1
ATOM 569 O O . GLN A 1 69 ? -2.391 17.407 15.001 1.00 72.81 69 GLN A O 1
ATOM 574 N N . PRO A 1 70 ? -4.419 16.877 15.842 1.00 75.94 70 PRO A N 1
ATOM 575 C CA . PRO A 1 70 ? -4.063 15.492 16.088 1.00 75.94 70 PRO A CA 1
ATOM 576 C C . PRO A 1 70 ? -3.783 14.796 14.751 1.00 75.94 70 PRO A C 1
ATOM 578 O O . PRO A 1 70 ? -4.497 14.983 13.773 1.00 75.94 70 PRO A O 1
ATOM 581 N N . ARG A 1 71 ? -2.726 13.977 14.701 1.00 75.69 71 ARG A N 1
ATOM 582 C CA . ARG A 1 71 ? -2.367 13.227 13.481 1.00 75.69 71 ARG A CA 1
ATOM 583 C C . ARG A 1 71 ? -3.347 12.095 13.160 1.00 75.69 71 ARG A C 1
ATOM 585 O O . ARG A 1 71 ? -3.294 11.548 12.063 1.00 75.69 71 ARG A O 1
ATOM 592 N N . ARG A 1 72 ? -4.148 11.678 14.141 1.00 83.19 72 ARG A N 1
ATOM 593 C CA . ARG A 1 72 ? -5.095 10.565 14.058 1.00 83.19 72 ARG A CA 1
ATOM 594 C C . ARG A 1 72 ? -6.352 10.900 14.846 1.00 83.19 72 ARG A C 1
ATOM 596 O O . ARG A 1 72 ? -6.264 11.559 15.879 1.00 83.19 72 ARG A O 1
ATOM 603 N N . GLU A 1 73 ? -7.479 10.399 14.373 1.00 83.94 73 GLU A N 1
ATOM 604 C CA . GLU A 1 73 ? -8.799 10.550 14.980 1.00 83.94 73 GLU A CA 1
ATOM 605 C C . GLU A 1 73 ? -9.238 9.230 15.629 1.00 83.94 73 GLU A C 1
ATOM 607 O O . GLU A 1 73 ? -8.778 8.152 15.235 1.00 83.94 73 GLU A O 1
ATOM 612 N N . GLY A 1 74 ? -10.116 9.307 16.632 1.00 82.62 74 GLY A N 1
ATOM 613 C CA . GLY A 1 74 ? -10.671 8.139 17.323 1.00 82.62 74 GLY A CA 1
ATOM 614 C C . GLY A 1 74 ? -10.550 8.209 18.852 1.00 82.62 74 GLY A C 1
ATOM 615 O O . GLY A 1 74 ? -10.384 9.303 19.398 1.00 82.62 74 GLY A O 1
ATOM 616 N N . PRO A 1 75 ? -10.636 7.065 19.558 1.00 89.25 75 PRO A N 1
ATOM 617 C CA . PRO A 1 75 ? -10.721 5.703 19.022 1.00 89.25 75 PRO A CA 1
ATOM 618 C C . PRO A 1 75 ? -12.113 5.365 18.462 1.00 89.25 75 PRO A C 1
ATOM 620 O O . PRO A 1 75 ? -13.130 5.636 19.097 1.00 89.25 75 PRO A O 1
ATOM 623 N N . TYR A 1 76 ? -12.155 4.733 17.289 1.00 91.31 76 TYR A N 1
ATOM 624 C CA . TYR A 1 76 ? -13.384 4.234 16.669 1.00 91.31 76 TYR A CA 1
ATOM 625 C C . TYR A 1 76 ? -13.527 2.736 16.890 1.00 91.31 76 TYR A C 1
ATOM 627 O O . TYR A 1 76 ? -12.548 2.001 16.791 1.00 91.31 76 TYR A O 1
ATOM 635 N N . LYS A 1 77 ? -14.753 2.283 17.151 1.00 94.81 77 LYS A N 1
ATOM 636 C CA . LYS A 1 77 ? -15.067 0.860 17.268 1.00 94.81 77 LYS A CA 1
ATOM 637 C C . LYS A 1 77 ? -15.363 0.272 15.893 1.00 94.81 77 LYS A C 1
ATOM 639 O O . LYS A 1 77 ? -16.191 0.816 15.165 1.00 94.81 77 LYS A O 1
ATOM 644 N N . ILE A 1 78 ? -14.735 -0.851 15.566 1.00 92.56 78 ILE A N 1
ATOM 645 C CA . ILE A 1 78 ? -15.055 -1.615 14.356 1.00 92.56 78 ILE A CA 1
ATOM 646 C C . ILE A 1 78 ? -16.410 -2.296 14.553 1.00 92.56 78 ILE A C 1
ATOM 648 O O . ILE A 1 78 ? -16.607 -3.019 15.530 1.00 92.56 78 ILE A O 1
ATOM 652 N N . ILE A 1 79 ? -17.355 -2.022 13.655 1.00 93.31 79 ILE A N 1
ATOM 653 C CA . ILE A 1 79 ? -18.752 -2.472 13.768 1.00 93.31 79 ILE A CA 1
ATOM 654 C C . ILE A 1 79 ? -19.116 -3.635 12.839 1.00 93.31 79 ILE A C 1
ATOM 656 O O . ILE A 1 79 ? -20.121 -4.295 13.089 1.00 93.31 79 ILE A O 1
ATOM 660 N N . THR A 1 80 ? -18.327 -3.876 11.792 1.00 77.69 80 THR A N 1
ATOM 661 C CA . THR A 1 80 ? -18.609 -4.831 10.708 1.00 77.69 80 THR A CA 1
ATOM 662 C C . THR A 1 80 ? -17.343 -5.525 10.268 1.00 77.69 80 THR A C 1
ATOM 664 O O . THR A 1 80 ? -16.338 -4.790 10.123 1.00 77.69 80 THR A O 1
#

Solvent-accessible surface area (backbone atoms only — not comparable to full-atom values): 5145 Å² total; per-residue (Å²): 111,72,68,60,55,51,51,51,51,45,66,64,45,49,58,57,51,50,52,54,49,53,53,48,52,54,49,51,51,52,48,52,52,66,71,46,72,80,58,70,91,81,85,84,55,74,64,42,74,43,73,43,68,71,76,88,85,81,82,74,86,87,84,56,62,86,88,72,49,75,80,53,48,73,75,41,67,38,86,117

Sequence (80 aa):
ELSAYRKRLLVDLMPAYRTARELLDISHQTQSRHYNVHRRPLEFNIGDLVWVTSLSGITMDKWRGGKLQPRREGPYKIIT

Radius of gyration: 24.84 Å; Cα contacts (8 Å, |Δi|>4): 37; chains: 1; bounding box: 34×34×66 Å